Protein AF-A0A497BAX3-F1 (afdb_monomer_lite)

Radius of gyration: 29.52 Å; chains: 1; bounding box: 37×97×62 Å

pLDDT: mean 71.28, std 17.45, range [44.31, 94.38]

Secondary structure (DSSP, 8-state):
--SS-HHHHHHGGG-GGGGTEEEETTEEEE-SSPPSS-HHHHHHHHHHHHHHHHHHHHHSSS---SS-------PPPP-----PPPPPP--PPPPPPPPP------------

Sequence (112 aa):
MAMFSKNTVADMPQNRFYVGEVQYKGVWHEGVHEPIIPQDLFDRCQEIRRKRRRRTGMAARSAPPRCAATP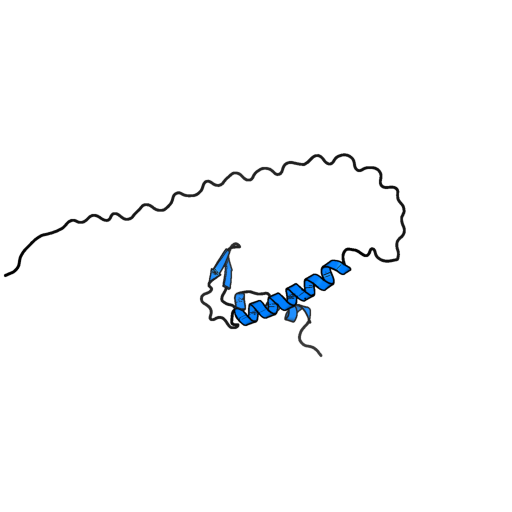TNPLPRPNRLPAGRPRRPAVSPLPPASPCPASLPAASSPPA

Foldseek 3Di:
DDPDDPVRVVCVLVDCVLDQWDDDPNDIDRHPDDRVDHPVVSVVVVVVVVVVCVVCVVVVPPDDPPDDDDPDPDDPDPDPPPPDDPDDPDPDDDDDDDDDDPDDDDDDDDDD

Structure (mmCIF, N/CA/C/O backbone):
data_AF-A0A497BAX3-F1
#
_entry.id   AF-A0A497BAX3-F1
#
loop_
_atom_site.group_PDB
_atom_site.id
_atom_site.type_symbol
_atom_site.label_atom_id
_atom_site.label_alt_id
_atom_site.label_comp_id
_atom_site.label_asym_id
_atom_site.label_entity_id
_atom_site.label_seq_id
_atom_site.pdbx_PDB_ins_code
_atom_site.Cartn_x
_atom_site.Cartn_y
_atom_site.Cartn_z
_atom_site.occupancy
_atom_site.B_iso_or_equiv
_atom_site.auth_seq_id
_atom_site.auth_comp_id
_atom_site.auth_asym_id
_atom_site.auth_atom_id
_atom_site.pdbx_PDB_model_num
ATOM 1 N N . MET A 1 1 ? 20.028 7.067 20.052 1.00 53.53 1 MET A N 1
ATOM 2 C CA . MET A 1 1 ? 20.056 7.236 18.582 1.00 53.53 1 MET A CA 1
ATOM 3 C C . MET A 1 1 ? 18.908 6.439 17.978 1.00 53.53 1 MET A C 1
ATOM 5 O O . MET A 1 1 ? 18.875 5.237 18.196 1.00 53.53 1 MET A O 1
ATOM 9 N N . ALA A 1 2 ? 17.973 7.063 17.258 1.00 71.94 2 ALA A N 1
ATOM 10 C CA . ALA A 1 2 ? 16.980 6.320 16.477 1.00 71.94 2 ALA A CA 1
ATOM 11 C C . ALA A 1 2 ? 17.418 6.317 15.007 1.00 71.94 2 ALA A C 1
ATOM 13 O O . ALA A 1 2 ? 17.510 7.373 14.391 1.00 71.94 2 ALA A O 1
ATOM 14 N N . MET A 1 3 ? 17.716 5.131 14.473 1.00 82.75 3 MET A N 1
ATOM 15 C CA . MET A 1 3 ? 18.220 4.928 13.106 1.00 82.75 3 MET A CA 1
ATOM 16 C C . MET A 1 3 ? 17.146 5.156 12.025 1.00 82.75 3 MET A C 1
ATOM 18 O O . MET A 1 3 ? 17.465 5.279 10.848 1.00 82.75 3 MET A O 1
ATOM 22 N N . PHE A 1 4 ? 15.874 5.268 12.422 1.00 85.50 4 PHE A N 1
ATOM 23 C CA . PHE A 1 4 ? 14.746 5.458 11.514 1.00 85.50 4 PHE A CA 1
ATOM 24 C C . PHE A 1 4 ? 13.906 6.674 11.896 1.00 85.50 4 PHE A C 1
ATOM 26 O O . PHE A 1 4 ? 13.596 6.898 13.068 1.00 85.50 4 PHE A O 1
ATOM 33 N N . SER A 1 5 ? 13.482 7.433 10.882 1.00 90.81 5 SER A N 1
ATOM 34 C CA . SER A 1 5 ? 12.521 8.519 11.060 1.00 90.81 5 SER A CA 1
ATOM 35 C C . SER A 1 5 ? 11.087 7.976 11.083 1.00 90.81 5 SER A C 1
ATOM 37 O O . SER A 1 5 ? 10.745 7.024 10.374 1.00 90.81 5 SER A O 1
ATOM 39 N N . LYS A 1 6 ? 10.208 8.615 11.864 1.00 86.69 6 LYS A N 1
ATOM 40 C CA . LYS A 1 6 ? 8.782 8.252 11.941 1.00 86.69 6 LYS A CA 1
ATOM 41 C C . LYS A 1 6 ? 8.097 8.281 10.572 1.00 86.69 6 LYS A C 1
ATOM 43 O O . LYS A 1 6 ? 7.233 7.449 10.312 1.00 86.69 6 LYS A O 1
ATOM 48 N N . ASN A 1 7 ? 8.474 9.230 9.718 1.00 87.94 7 ASN A N 1
ATOM 49 C CA . ASN A 1 7 ? 7.876 9.397 8.395 1.00 87.94 7 ASN A CA 1
ATOM 50 C C . ASN A 1 7 ? 8.282 8.248 7.469 1.00 87.94 7 ASN A C 1
ATOM 52 O O . ASN A 1 7 ? 7.414 7.640 6.856 1.00 87.94 7 ASN A O 1
ATOM 56 N N . THR A 1 8 ? 9.562 7.858 7.490 1.00 89.44 8 THR A N 1
ATOM 57 C CA . THR A 1 8 ? 10.064 6.701 6.731 1.00 89.44 8 THR A CA 1
ATOM 58 C C . THR A 1 8 ? 9.267 5.439 7.062 1.00 89.44 8 THR A C 1
ATOM 60 O O . THR A 1 8 ? 8.776 4.757 6.167 1.00 89.44 8 THR A O 1
ATOM 63 N N . VAL A 1 9 ? 9.056 5.161 8.352 1.00 89.38 9 VAL A N 1
ATOM 64 C CA . VAL A 1 9 ? 8.282 3.986 8.785 1.00 89.38 9 VAL A CA 1
ATOM 65 C C . VAL A 1 9 ? 6.797 4.119 8.461 1.00 89.38 9 VAL A C 1
ATOM 67 O O . VAL A 1 9 ? 6.134 3.136 8.137 1.00 89.38 9 VAL A O 1
ATOM 70 N N . ALA A 1 10 ? 6.258 5.336 8.510 1.00 87.94 10 ALA A N 1
ATOM 71 C CA . ALA A 1 10 ? 4.869 5.583 8.168 1.00 87.94 10 ALA A CA 1
ATOM 72 C C . ALA A 1 10 ? 4.575 5.388 6.673 1.00 87.94 10 ALA A C 1
ATOM 74 O O . ALA A 1 10 ? 3.416 5.131 6.338 1.00 87.94 10 ALA A O 1
ATOM 75 N N . ASP A 1 11 ? 5.561 5.504 5.790 1.00 88.62 11 ASP A N 1
ATOM 76 C CA . ASP A 1 11 ? 5.355 5.388 4.345 1.00 88.62 11 ASP A CA 1
ATOM 77 C C . ASP A 1 11 ? 5.477 3.956 3.825 1.00 88.62 11 ASP A C 1
ATOM 79 O O . ASP A 1 11 ? 4.742 3.595 2.908 1.00 88.62 11 ASP A O 1
ATOM 83 N N . MET A 1 12 ? 6.268 3.105 4.484 1.00 89.81 12 MET A N 1
ATOM 84 C CA . MET A 1 12 ? 6.408 1.686 4.128 1.00 89.81 12 MET A CA 1
ATOM 85 C C . MET A 1 12 ? 5.059 0.958 3.929 1.00 89.81 12 MET A C 1
ATOM 87 O O . MET A 1 12 ? 4.795 0.504 2.818 1.00 89.81 12 MET A O 1
ATOM 91 N N . PRO A 1 13 ? 4.121 0.907 4.898 1.00 88.69 13 PRO A N 1
ATOM 92 C CA . PRO A 1 13 ? 2.890 0.121 4.748 1.00 88.69 13 PRO A CA 1
ATOM 93 C C . PRO A 1 13 ? 1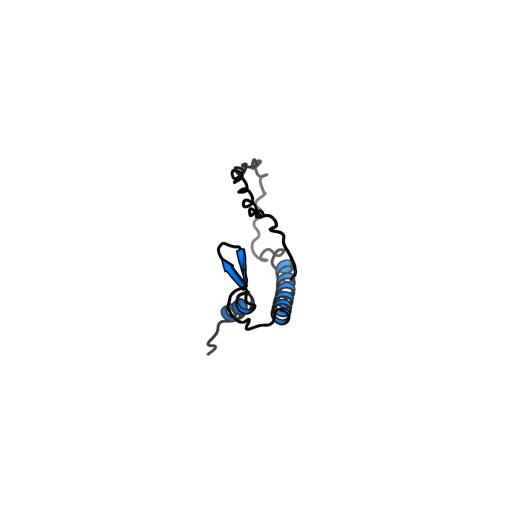.877 0.701 3.744 1.00 88.69 13 PRO A C 1
ATOM 95 O O . PRO A 1 13 ? 0.789 0.157 3.601 1.00 88.69 13 PRO A O 1
ATOM 98 N N . GLN A 1 14 ? 2.167 1.826 3.083 1.00 88.88 14 GLN A N 1
ATOM 99 C CA . GLN A 1 14 ? 1.281 2.385 2.056 1.00 88.88 14 GLN A CA 1
ATOM 100 C C . GLN A 1 14 ? 1.532 1.782 0.674 1.00 88.88 14 GLN A C 1
ATOM 102 O O . GLN A 1 14 ? 0.665 1.877 -0.196 1.00 88.88 14 GLN A O 1
ATOM 107 N N . ASN A 1 15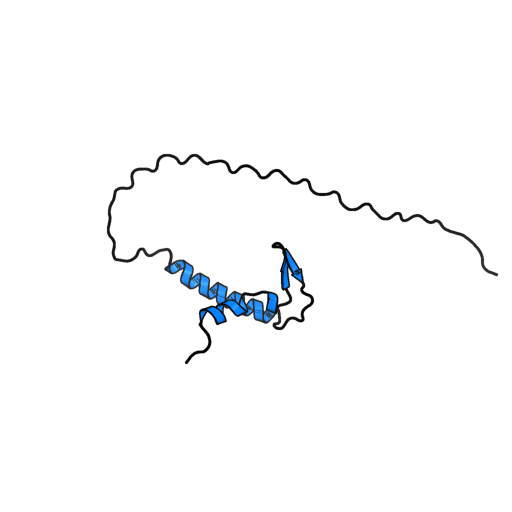 ? 2.709 1.195 0.466 1.00 90.69 15 ASN A N 1
ATOM 108 C CA . ASN A 1 15 ? 3.082 0.645 -0.820 1.00 90.69 15 ASN A CA 1
ATOM 109 C C . ASN A 1 15 ? 2.381 -0.702 -1.052 1.00 90.69 15 ASN A C 1
ATOM 111 O O . ASN A 1 15 ? 2.487 -1.613 -0.234 1.00 90.69 15 ASN A O 1
ATOM 115 N N . ARG A 1 16 ? 1.691 -0.841 -2.186 1.00 88.88 16 ARG A N 1
ATOM 116 C CA . ARG A 1 16 ? 1.027 -2.094 -2.580 1.00 88.88 16 ARG A CA 1
ATOM 117 C C . ARG A 1 16 ? 1.995 -3.166 -3.068 1.00 88.88 16 ARG A C 1
ATOM 119 O O . ARG A 1 16 ? 1.618 -4.326 -3.178 1.00 88.88 16 ARG A O 1
ATOM 126 N N . PHE A 1 17 ? 3.258 -2.792 -3.260 1.00 90.38 17 PHE A N 1
ATOM 127 C CA . PHE A 1 17 ? 4.329 -3.727 -3.561 1.00 90.38 17 PHE A CA 1
ATOM 128 C C . PHE A 1 17 ? 4.395 -4.877 -2.550 1.00 90.38 17 PHE A C 1
ATOM 130 O O . PHE A 1 17 ? 4.614 -6.012 -2.933 1.00 90.38 17 PHE A O 1
ATOM 137 N N . TYR A 1 18 ? 4.106 -4.650 -1.268 1.00 92.00 18 TYR A N 1
ATOM 138 C CA . TYR A 1 18 ? 4.135 -5.735 -0.277 1.00 92.00 18 TYR A CA 1
ATOM 139 C C . TYR A 1 18 ? 3.033 -6.794 -0.454 1.00 92.00 18 TYR A C 1
ATOM 141 O O . TYR A 1 18 ? 3.147 -7.877 0.114 1.00 92.00 18 TYR A O 1
ATOM 149 N N . VAL A 1 19 ? 1.997 -6.485 -1.239 1.00 91.50 19 VAL A N 1
ATOM 150 C CA . VAL A 1 19 ? 0.836 -7.344 -1.524 1.00 91.50 19 VAL A CA 1
ATOM 151 C C . VAL A 1 19 ? 1.003 -8.119 -2.836 1.00 91.50 19 VAL A C 1
ATOM 153 O O . VAL A 1 19 ? 0.184 -8.974 -3.149 1.00 91.50 19 VAL A O 1
ATOM 156 N N . GLY A 1 20 ? 2.057 -7.844 -3.608 1.00 90.56 20 GLY A N 1
ATOM 157 C CA . GLY A 1 20 ? 2.220 -8.437 -4.938 1.00 90.56 20 GLY A CA 1
ATOM 158 C C . GLY A 1 20 ? 1.931 -7.469 -6.081 1.00 90.56 20 GLY A C 1
ATOM 159 O O . GLY A 1 20 ? 2.222 -7.794 -7.216 1.00 90.56 20 GLY A O 1
ATOM 160 N N . GLU A 1 21 ? 1.394 -6.269 -5.841 1.00 90.31 21 GLU A N 1
ATOM 161 C CA . GLU A 1 21 ? 0.984 -5.368 -6.932 1.00 90.31 21 GLU A CA 1
ATOM 162 C C . GLU A 1 21 ? 2.101 -4.399 -7.351 1.00 90.31 21 GLU A C 1
ATOM 164 O O . GLU A 1 21 ? 2.791 -3.809 -6.515 1.00 90.31 21 GLU A O 1
ATOM 169 N N . VAL A 1 22 ? 2.230 -4.152 -8.656 1.00 89.44 22 VAL A N 1
ATOM 170 C CA . VAL A 1 22 ? 3.160 -3.175 -9.238 1.00 89.44 22 VAL A CA 1
ATOM 171 C C . VAL A 1 22 ? 2.393 -2.157 -10.076 1.00 89.44 22 VAL A C 1
ATOM 173 O O . VAL A 1 22 ? 1.499 -2.502 -10.845 1.00 89.44 22 VAL A O 1
ATOM 176 N N . GLN A 1 23 ? 2.750 -0.878 -9.951 1.00 89.00 23 GLN A N 1
ATOM 177 C CA . GLN A 1 23 ? 2.190 0.171 -10.797 1.00 89.00 23 GLN A CA 1
ATOM 178 C C . GLN A 1 23 ? 3.062 0.381 -12.038 1.00 89.00 23 GLN A C 1
ATOM 180 O O . GLN A 1 23 ? 4.227 0.757 -11.922 1.00 89.00 23 GLN A O 1
ATOM 185 N N . TYR A 1 24 ? 2.477 0.231 -13.225 1.00 87.69 24 TYR A N 1
ATOM 186 C CA . TYR A 1 24 ? 3.111 0.584 -14.492 1.00 87.69 24 TYR A CA 1
ATOM 187 C C . TYR A 1 24 ? 2.196 1.500 -15.304 1.00 87.69 24 TYR A C 1
ATOM 189 O O . TYR A 1 24 ? 1.030 1.198 -15.533 1.00 87.69 24 TYR A O 1
ATOM 197 N N . LYS A 1 25 ? 2.705 2.669 -15.719 1.00 89.31 25 LYS A N 1
ATOM 198 C CA . LYS A 1 25 ? 1.945 3.684 -16.485 1.00 89.31 25 LYS A CA 1
ATOM 199 C C . LYS A 1 25 ? 0.580 4.056 -15.867 1.00 89.31 25 LYS A C 1
ATOM 201 O O . LYS A 1 25 ? -0.362 4.391 -16.579 1.00 89.31 25 LYS A O 1
ATOM 206 N N . GLY A 1 26 ? 0.481 4.022 -14.535 1.00 87.75 26 GLY A N 1
ATOM 207 C CA . GLY A 1 26 ? -0.752 4.325 -13.797 1.00 87.75 26 GLY A CA 1
ATOM 208 C C . GLY A 1 26 ? -1.772 3.181 -13.746 1.00 87.75 26 GLY A C 1
ATOM 209 O O . GLY A 1 26 ? -2.830 3.354 -13.145 1.00 87.75 26 GLY A O 1
ATOM 210 N N . VAL A 1 27 ? -1.450 2.024 -14.325 1.00 88.75 27 VAL A N 1
ATOM 211 C CA . VAL A 1 27 ? -2.225 0.786 -14.221 1.00 88.75 27 VAL A CA 1
ATOM 212 C C . VAL A 1 27 ? -1.578 -0.110 -13.166 1.00 88.75 27 VAL A C 1
ATOM 214 O O . VAL A 1 27 ? -0.353 -0.160 -13.045 1.00 88.75 27 VAL A O 1
ATOM 217 N N . TRP A 1 28 ? -2.406 -0.770 -12.361 1.00 89.00 28 TRP A N 1
ATOM 218 C CA . TRP A 1 28 ? -1.957 -1.756 -11.382 1.00 89.00 28 TRP A CA 1
ATOM 219 C C . TRP A 1 28 ? -1.916 -3.125 -12.046 1.00 89.00 28 TRP A C 1
ATOM 221 O O . TRP A 1 28 ? -2.892 -3.541 -12.667 1.00 89.00 28 TRP A O 1
ATOM 231 N N . HIS A 1 29 ? -0.779 -3.793 -11.925 1.00 87.56 29 HIS A N 1
ATOM 232 C CA . HIS A 1 29 ? -0.542 -5.130 -12.440 1.00 87.56 29 HIS A CA 1
ATOM 233 C C . HIS A 1 29 ? -0.164 -6.048 -11.285 1.00 87.56 29 HIS A C 1
ATOM 235 O O . HIS A 1 29 ? 0.488 -5.615 -10.332 1.00 87.56 29 HIS A O 1
ATOM 241 N N . GLU A 1 30 ? -0.541 -7.316 -11.390 1.00 87.56 30 GLU A N 1
ATOM 242 C CA . GLU A 1 30 ? 0.001 -8.356 -10.525 1.00 87.56 30 GLU A CA 1
ATOM 243 C C . GLU A 1 30 ? 1.486 -8.528 -10.861 1.00 87.56 30 GLU A C 1
ATOM 245 O O . GLU A 1 30 ? 1.878 -8.732 -12.012 1.00 87.56 30 GLU A O 1
ATOM 250 N N . GLY A 1 31 ? 2.325 -8.319 -9.856 1.00 85.94 31 GLY A N 1
ATOM 251 C CA . GLY A 1 31 ? 3.755 -8.535 -9.921 1.00 85.94 31 GLY A CA 1
ATOM 252 C C . GLY A 1 31 ? 4.078 -10.022 -9.868 1.00 85.94 31 GLY A C 1
ATOM 253 O O . GLY A 1 31 ? 3.314 -10.837 -9.365 1.00 85.94 31 GLY A O 1
ATOM 254 N N . VAL A 1 32 ? 5.253 -10.366 -10.386 1.00 86.38 32 VAL A N 1
ATOM 255 C CA . VAL A 1 32 ? 5.779 -11.741 -10.376 1.00 86.38 32 VAL A CA 1
ATOM 256 C C . VAL A 1 32 ? 6.333 -12.118 -8.991 1.00 86.38 32 VAL A C 1
ATOM 258 O O . VAL A 1 32 ? 6.682 -13.269 -8.746 1.00 86.38 32 VAL A O 1
ATOM 261 N N . HIS A 1 33 ? 6.458 -11.152 -8.079 1.00 86.44 33 HIS A N 1
ATOM 262 C CA . HIS A 1 33 ? 7.052 -11.369 -6.767 1.00 86.44 33 HIS A CA 1
ATOM 263 C C . HIS A 1 33 ? 6.058 -11.965 -5.774 1.00 86.44 33 HIS A C 1
ATOM 265 O O . HIS A 1 33 ? 4.871 -11.642 -5.768 1.00 86.44 33 HIS A O 1
ATOM 271 N N . GLU A 1 34 ? 6.583 -12.800 -4.884 1.00 88.00 34 GLU A N 1
ATOM 272 C CA . GLU A 1 34 ? 5.800 -13.366 -3.796 1.00 88.00 34 GLU A CA 1
ATOM 273 C C . GLU A 1 34 ? 5.364 -12.258 -2.816 1.00 88.00 34 GLU A C 1
ATOM 275 O O . GLU A 1 34 ? 6.186 -11.420 -2.413 1.00 88.00 34 GLU A O 1
ATOM 280 N N . PRO A 1 35 ? 4.078 -12.214 -2.427 1.00 91.75 35 PRO A N 1
ATOM 281 C CA . PRO A 1 35 ? 3.589 -11.238 -1.469 1.00 91.75 35 PRO A CA 1
ATOM 282 C C . PRO A 1 35 ? 4.195 -11.483 -0.084 1.00 91.75 35 PRO A C 1
ATOM 284 O O . PRO A 1 35 ? 4.000 -12.527 0.530 1.00 91.75 35 PRO A O 1
ATOM 287 N N . ILE A 1 36 ? 4.883 -10.472 0.445 1.00 91.31 36 ILE A N 1
ATOM 288 C CA . ILE A 1 36 ? 5.461 -10.506 1.799 1.00 91.31 36 ILE A CA 1
ATOM 289 C C . ILE A 1 36 ? 4.353 -10.389 2.857 1.00 91.31 36 ILE A C 1
ATOM 291 O O . ILE A 1 36 ? 4.480 -10.894 3.971 1.00 91.31 36 ILE A O 1
ATOM 295 N N . ILE A 1 37 ? 3.271 -9.675 2.526 1.00 90.44 37 ILE A N 1
ATOM 296 C CA . ILE A 1 37 ? 2.168 -9.365 3.434 1.00 90.44 37 ILE A CA 1
ATOM 297 C C . ILE A 1 37 ? 0.851 -9.880 2.837 1.00 90.44 37 ILE A C 1
ATOM 299 O O . ILE A 1 37 ? 0.536 -9.539 1.695 1.00 90.44 37 ILE A O 1
ATOM 303 N N . PRO A 1 38 ? 0.028 -10.620 3.606 1.00 91.94 38 PRO A N 1
ATOM 304 C CA . PRO A 1 38 ? -1.304 -11.010 3.157 1.00 91.94 38 PRO A CA 1
ATOM 305 C C . PRO A 1 38 ? -2.230 -9.792 3.028 1.00 91.94 38 PRO A C 1
ATOM 307 O O . PRO A 1 38 ? -2.156 -8.848 3.823 1.00 91.94 38 PRO A O 1
ATOM 310 N N . GLN A 1 39 ? -3.154 -9.845 2.065 1.00 90.06 39 GLN A N 1
ATOM 311 C CA . GLN A 1 39 ? -4.099 -8.758 1.764 1.00 90.06 39 GLN A CA 1
ATOM 312 C C . GLN A 1 39 ? -4.882 -8.297 3.005 1.00 90.06 39 GLN A C 1
ATOM 314 O O . GLN A 1 39 ? -4.941 -7.101 3.289 1.00 90.06 39 GLN A O 1
ATOM 319 N N . ASP A 1 40 ? -5.347 -9.235 3.835 1.00 93.69 40 ASP A N 1
ATOM 320 C CA . ASP A 1 40 ? -6.096 -8.930 5.061 1.00 93.69 40 ASP A CA 1
ATOM 321 C C . ASP A 1 40 ? -5.333 -8.016 6.033 1.00 93.69 40 ASP A C 1
ATOM 323 O O . ASP A 1 40 ? -5.910 -7.133 6.677 1.00 93.69 40 ASP A O 1
ATOM 327 N N . LEU A 1 41 ? -4.019 -8.220 6.174 1.00 92.50 41 LEU A N 1
ATOM 328 C CA . LEU A 1 41 ? -3.192 -7.419 7.076 1.00 92.50 41 LEU A CA 1
ATOM 329 C C . LEU A 1 41 ? -2.973 -6.013 6.511 1.00 92.50 41 LEU A C 1
ATOM 331 O O . LEU A 1 41 ? -2.995 -5.028 7.261 1.00 92.50 41 LEU A O 1
ATOM 335 N N . PHE A 1 42 ? -2.795 -5.920 5.193 1.00 93.62 42 PHE A N 1
ATOM 336 C CA . PHE A 1 42 ? -2.677 -4.649 4.495 1.00 93.62 42 PHE A CA 1
ATOM 337 C C . PHE A 1 42 ? -3.954 -3.815 4.663 1.00 93.62 42 PHE A C 1
ATOM 339 O O . PHE A 1 42 ? -3.888 -2.657 5.088 1.00 93.62 42 PHE A O 1
ATOM 346 N N . ASP A 1 43 ? -5.123 -4.415 4.460 1.00 93.31 43 ASP A N 1
ATOM 347 C CA . ASP A 1 43 ? -6.407 -3.723 4.566 1.00 93.31 43 ASP A CA 1
ATOM 348 C C . ASP A 1 43 ? -6.690 -3.211 5.978 1.00 93.31 43 ASP A C 1
ATOM 350 O O . ASP A 1 43 ? -7.090 -2.051 6.159 1.00 93.31 43 ASP A O 1
ATOM 354 N N . ARG A 1 44 ? -6.385 -4.017 7.003 1.00 94.38 44 ARG A N 1
ATOM 355 C CA . ARG A 1 44 ? -6.477 -3.595 8.411 1.00 94.38 44 ARG A CA 1
ATOM 356 C C . ARG A 1 44 ? -5.586 -2.385 8.695 1.00 94.38 44 ARG A C 1
ATOM 358 O O . ARG A 1 44 ? -6.027 -1.417 9.325 1.00 94.38 44 ARG A O 1
ATOM 365 N N . CYS A 1 45 ? -4.346 -2.391 8.203 1.00 92.88 45 CYS A N 1
ATOM 366 C CA . CYS A 1 45 ? -3.431 -1.256 8.346 1.00 92.88 45 CYS A CA 1
ATOM 367 C C . CYS A 1 45 ? -4.006 0.014 7.700 1.00 92.88 45 CYS A C 1
ATOM 369 O O . CYS A 1 45 ? -4.029 1.088 8.320 1.00 92.88 45 CYS A O 1
ATOM 371 N N . GLN A 1 46 ? -4.520 -0.103 6.476 1.00 92.62 46 GLN A N 1
ATOM 372 C CA . GLN A 1 46 ? -5.077 1.024 5.732 1.00 92.62 46 GLN A CA 1
ATOM 373 C C . GLN A 1 46 ? -6.368 1.555 6.362 1.00 92.62 46 GLN A C 1
ATOM 375 O O . GLN A 1 46 ? -6.585 2.772 6.405 1.00 92.62 46 GLN A O 1
ATOM 380 N N . GLU A 1 47 ? -7.197 0.687 6.940 1.00 93.94 47 GLU A N 1
ATOM 381 C CA . GLU A 1 47 ? -8.363 1.090 7.720 1.00 93.94 47 GLU A CA 1
ATOM 382 C C . GLU A 1 47 ? -7.976 1.932 8.941 1.00 93.94 47 GLU A C 1
ATOM 384 O O . GLU A 1 47 ? -8.535 3.016 9.148 1.00 93.94 47 GLU A O 1
ATOM 389 N N . ILE A 1 48 ? -6.997 1.486 9.730 1.00 92.00 48 ILE A N 1
ATOM 390 C CA . ILE A 1 48 ? -6.527 2.226 10.909 1.00 92.00 48 ILE A CA 1
ATOM 391 C C . ILE A 1 48 ? -6.014 3.612 10.497 1.00 92.00 48 ILE A C 1
ATOM 393 O O . ILE A 1 48 ? -6.335 4.622 11.137 1.00 92.00 48 ILE A O 1
ATOM 397 N N . ARG A 1 49 ? -5.263 3.704 9.393 1.00 88.38 49 ARG A N 1
ATOM 398 C CA . ARG A 1 49 ? -4.779 4.988 8.859 1.00 88.38 49 ARG A CA 1
ATOM 399 C C . ARG A 1 49 ? -5.917 5.880 8.377 1.00 88.38 49 ARG A C 1
ATOM 401 O O . ARG A 1 49 ? -5.915 7.078 8.671 1.00 88.38 49 ARG A O 1
ATOM 408 N N . ARG A 1 50 ? -6.915 5.318 7.693 1.00 89.25 50 ARG A N 1
ATOM 409 C CA . ARG A 1 50 ? -8.114 6.043 7.252 1.00 89.25 50 ARG A CA 1
ATOM 410 C C . ARG A 1 50 ? -8.883 6.613 8.446 1.00 89.25 50 ARG A C 1
ATOM 412 O O . ARG A 1 50 ? -9.234 7.793 8.424 1.00 89.25 50 ARG A O 1
ATOM 419 N N . LYS A 1 51 ? -9.070 5.827 9.514 1.00 90.38 51 LYS A N 1
ATOM 420 C CA . LYS A 1 51 ? -9.681 6.278 10.780 1.00 90.38 51 LYS A CA 1
ATOM 421 C C . LYS A 1 51 ? -8.886 7.429 11.410 1.00 90.38 51 LYS A C 1
ATOM 423 O O . LYS A 1 51 ? -9.470 8.436 11.807 1.00 90.38 51 LYS A O 1
ATOM 428 N N . ARG A 1 52 ? -7.550 7.339 11.447 1.00 85.75 52 ARG A N 1
ATOM 429 C CA . ARG A 1 52 ? -6.675 8.414 11.960 1.00 85.75 52 ARG A CA 1
ATOM 430 C C . ARG A 1 52 ? -6.779 9.698 11.132 1.00 85.75 52 ARG A C 1
ATOM 432 O O . ARG A 1 52 ? -6.981 10.760 11.713 1.00 85.75 52 ARG A O 1
ATOM 439 N N . ARG A 1 53 ? -6.724 9.605 9.798 1.00 82.06 53 ARG A N 1
ATOM 440 C CA . ARG A 1 53 ? -6.826 10.766 8.894 1.00 82.06 53 ARG A CA 1
ATOM 441 C C . ARG A 1 53 ? -8.154 11.510 9.062 1.00 82.06 53 ARG A C 1
ATOM 443 O O . ARG A 1 53 ? -8.166 12.738 9.052 1.00 82.06 53 ARG A O 1
ATOM 450 N N . ARG A 1 54 ? -9.260 10.780 9.256 1.00 76.12 54 ARG A N 1
ATOM 451 C CA . ARG A 1 54 ? -10.594 11.366 9.479 1.00 76.12 54 ARG A CA 1
ATOM 452 C C . ARG A 1 54 ? -10.664 12.211 10.755 1.00 76.12 54 ARG A C 1
ATOM 454 O O . ARG A 1 54 ? -11.282 13.268 10.726 1.00 76.12 54 ARG A O 1
ATOM 461 N N . ARG A 1 55 ? -9.985 11.801 11.835 1.00 69.56 55 ARG A N 1
ATOM 462 C CA . ARG A 1 55 ? -9.941 12.574 13.092 1.00 69.56 55 ARG A CA 1
ATOM 463 C C . ARG A 1 55 ? -9.182 13.896 12.945 1.00 69.56 55 ARG A C 1
ATOM 465 O O . ARG A 1 55 ? -9.639 14.918 13.436 1.00 69.56 55 ARG A O 1
ATOM 472 N N . THR A 1 56 ? -8.059 13.900 12.229 1.00 62.66 56 THR A N 1
ATOM 473 C CA . THR A 1 56 ? -7.235 15.112 12.057 1.00 62.66 56 THR A CA 1
ATOM 474 C C . THR A 1 56 ? -7.807 16.072 11.005 1.00 62.66 56 THR A C 1
ATOM 476 O O . THR A 1 56 ? -7.744 17.286 11.172 1.00 62.66 56 THR A O 1
ATOM 479 N N . GLY A 1 57 ? -8.410 15.551 9.931 1.00 59.25 57 GLY A N 1
ATOM 480 C CA . GLY A 1 57 ? -8.898 16.357 8.806 1.00 59.25 57 GLY A CA 1
ATOM 481 C C . GLY A 1 57 ? -10.152 17.195 9.081 1.00 59.25 57 GLY A C 1
ATOM 482 O O . GLY A 1 57 ? -10.440 18.094 8.293 1.00 59.25 57 GLY A O 1
ATOM 483 N N . MET A 1 58 ? -10.902 16.926 10.154 1.00 53.28 58 MET A N 1
ATOM 484 C CA . MET A 1 58 ? -12.049 17.761 10.545 1.00 53.28 58 MET A CA 1
ATOM 485 C C . MET A 1 58 ? -11.627 18.920 11.461 1.00 53.28 58 MET A C 1
ATOM 487 O O . MET A 1 58 ? -12.137 20.020 11.312 1.00 53.28 58 MET A O 1
ATOM 491 N N . ALA A 1 59 ? -10.641 18.707 12.342 1.00 51.59 59 ALA A N 1
ATOM 492 C CA . ALA A 1 59 ? -10.162 19.723 13.284 1.00 51.59 59 ALA A CA 1
ATOM 493 C C . ALA A 1 59 ? -9.127 20.697 12.682 1.00 51.59 59 ALA A C 1
ATOM 495 O O . ALA A 1 59 ? -9.011 21.829 13.135 1.00 51.59 59 ALA A O 1
ATOM 496 N N . ALA A 1 60 ? -8.382 20.284 11.650 1.00 53.59 60 ALA A N 1
ATOM 497 C CA . ALA A 1 60 ? -7.322 21.107 11.056 1.00 53.59 60 ALA A CA 1
ATOM 498 C C . ALA A 1 60 ? -7.812 22.131 10.012 1.00 53.59 60 ALA A C 1
ATOM 500 O O . ALA A 1 60 ? -7.043 22.991 9.599 1.00 53.59 60 ALA A O 1
ATOM 501 N N . ARG A 1 61 ? -9.067 22.031 9.546 1.00 52.22 61 ARG A N 1
ATOM 502 C CA . ARG A 1 61 ? -9.605 22.882 8.463 1.00 52.22 61 ARG A CA 1
ATOM 503 C C . ARG A 1 61 ? -10.588 23.959 8.931 1.00 52.22 61 ARG A C 1
ATOM 505 O O . ARG A 1 61 ? -10.968 24.793 8.120 1.00 52.22 61 ARG A O 1
ATOM 512 N N . SER A 1 62 ? -10.980 23.962 10.205 1.00 50.66 62 SER A N 1
ATOM 513 C CA . SER A 1 62 ? -11.977 24.895 10.752 1.00 50.66 62 SER A CA 1
ATOM 514 C C . SER A 1 62 ? -11.424 25.901 11.767 1.00 50.66 62 SER A C 1
ATOM 516 O O . SER A 1 62 ? -12.207 26.627 12.370 1.00 50.66 62 SER A O 1
ATOM 518 N N . ALA A 1 63 ? -10.108 25.974 11.973 1.00 50.62 63 ALA A N 1
ATOM 519 C CA . ALA A 1 63 ? -9.512 26.940 12.891 1.00 50.62 63 ALA A CA 1
ATOM 520 C C . ALA A 1 63 ? -8.516 27.840 12.143 1.00 50.62 63 ALA A C 1
ATOM 522 O O . ALA A 1 63 ? -7.446 27.357 11.765 1.00 50.62 63 ALA A O 1
ATOM 523 N N . PRO A 1 64 ? -8.813 29.136 11.925 1.00 52.62 64 PRO A N 1
ATOM 524 C CA . PRO A 1 64 ? -7.740 30.090 11.681 1.00 52.62 64 PRO A CA 1
ATOM 525 C C . PRO A 1 64 ? -6.824 30.145 12.922 1.00 52.62 64 PRO A C 1
ATOM 527 O O . PRO A 1 64 ? -7.302 29.925 14.043 1.00 52.62 64 PRO A O 1
ATOM 530 N N . PRO A 1 65 ? -5.514 30.422 12.767 1.00 56.06 65 PRO A N 1
ATOM 531 C CA . PRO A 1 65 ? -4.645 30.672 13.912 1.00 56.06 65 PRO A CA 1
ATOM 532 C C . PRO A 1 65 ? -5.239 31.819 14.736 1.00 56.06 65 PRO A C 1
ATOM 534 O O . PRO A 1 65 ? -5.665 32.833 14.187 1.00 56.06 65 PRO A O 1
ATOM 537 N N . ARG A 1 66 ? -5.276 31.669 16.063 1.00 50.09 66 ARG A N 1
ATOM 538 C CA . ARG A 1 66 ? -5.936 32.602 16.997 1.00 50.09 66 ARG A CA 1
ATOM 539 C C . ARG A 1 66 ? -5.268 33.996 17.076 1.00 50.09 66 ARG A C 1
ATOM 541 O O . ARG A 1 66 ? -5.631 34.799 17.924 1.00 50.09 66 ARG A O 1
ATOM 548 N N . CYS A 1 67 ? -4.332 34.315 16.182 1.00 44.31 67 CYS A N 1
ATOM 549 C CA . CYS A 1 67 ? -3.579 35.565 16.160 1.00 44.31 67 CYS A CA 1
ATOM 550 C C . CYS A 1 67 ? -3.353 36.036 14.709 1.00 44.31 67 CYS A C 1
ATOM 552 O O . CYS A 1 67 ? -2.285 35.801 14.160 1.00 44.31 67 CYS A O 1
ATOM 554 N N . ALA A 1 68 ? -4.353 36.656 14.076 1.00 46.62 68 ALA A N 1
ATOM 555 C CA . ALA A 1 68 ? -4.180 37.676 13.029 1.00 46.62 68 ALA A CA 1
ATOM 556 C C . ALA A 1 68 ? -5.561 38.220 12.638 1.00 46.62 68 ALA A C 1
ATOM 558 O O . ALA A 1 68 ? -6.231 37.713 11.739 1.00 46.62 68 ALA A O 1
ATOM 559 N N . ALA A 1 69 ? -6.005 39.250 13.352 1.00 49.50 69 ALA A N 1
ATOM 560 C CA . ALA A 1 69 ? -7.080 40.100 12.882 1.00 49.50 69 ALA A CA 1
ATOM 561 C C . ALA A 1 69 ? -6.559 40.940 11.706 1.00 49.50 69 ALA A C 1
ATOM 563 O O . ALA A 1 69 ? -5.591 41.685 11.843 1.00 49.50 69 ALA A O 1
ATOM 564 N N . THR A 1 70 ? -7.211 40.851 10.553 1.00 52.34 70 THR A N 1
ATOM 565 C CA . THR A 1 70 ? -7.207 41.938 9.568 1.00 52.34 70 THR A CA 1
ATOM 566 C C . THR A 1 70 ? -8.610 42.006 8.975 1.00 52.34 70 THR A C 1
ATOM 568 O O . THR A 1 70 ? -8.967 41.151 8.164 1.00 52.34 70 THR A O 1
ATOM 571 N N . PRO A 1 71 ? -9.455 42.964 9.389 1.00 53.72 71 PRO A N 1
ATOM 572 C CA . PRO A 1 71 ? -10.738 43.178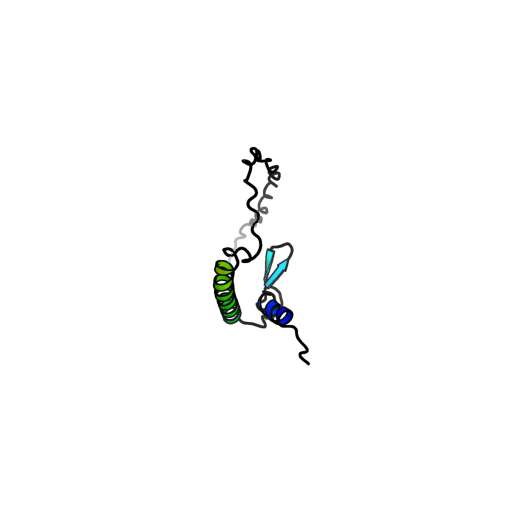 8.752 1.00 53.72 71 PRO A CA 1
ATOM 573 C C . PRO A 1 71 ? -10.493 44.058 7.526 1.00 53.72 71 PRO A C 1
ATOM 575 O O . PRO A 1 71 ? -10.694 45.266 7.579 1.00 53.72 71 PRO A O 1
ATOM 578 N N . THR A 1 72 ? -10.012 43.481 6.423 1.00 56.22 72 THR A N 1
ATOM 579 C CA . THR A 1 72 ? -10.176 44.160 5.135 1.00 56.22 72 THR A CA 1
ATOM 580 C C . THR A 1 72 ? -11.443 43.637 4.484 1.00 56.22 72 THR A C 1
ATOM 582 O O 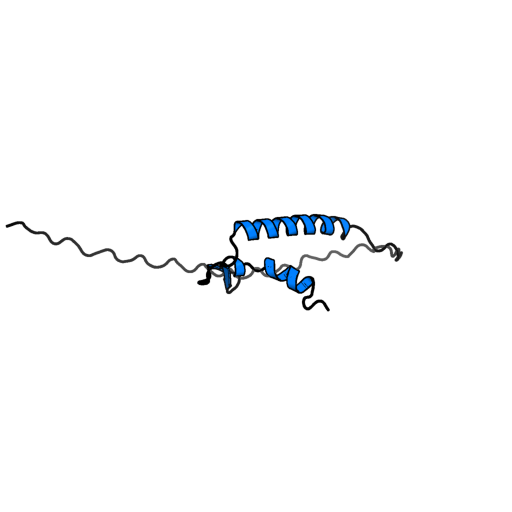. THR A 1 72 ? -11.593 42.449 4.194 1.00 56.22 72 THR A O 1
ATOM 585 N N . ASN A 1 73 ? -12.395 44.555 4.384 1.00 60.72 73 ASN A N 1
ATOM 586 C CA . ASN A 1 73 ? -13.666 44.429 3.702 1.00 60.72 73 ASN A CA 1
ATOM 587 C C . ASN A 1 73 ? -13.478 43.691 2.359 1.00 60.72 73 ASN A C 1
ATOM 589 O O . ASN A 1 73 ? -12.734 44.185 1.505 1.00 60.72 73 ASN A O 1
ATOM 593 N N . PRO A 1 74 ? -14.085 42.511 2.142 1.00 53.31 74 PRO A N 1
ATOM 594 C CA . PRO A 1 74 ? -13.937 41.825 0.875 1.00 53.31 74 PRO A CA 1
ATOM 595 C C . PRO A 1 74 ? -14.777 42.567 -0.164 1.00 53.31 74 PRO A C 1
ATOM 597 O O . PRO A 1 74 ? -15.994 42.404 -0.231 1.00 53.31 74 PRO A O 1
ATOM 600 N N . LEU A 1 75 ? -14.118 43.369 -1.003 1.00 60.44 75 LEU A N 1
ATOM 601 C CA . LEU A 1 75 ? -14.706 43.797 -2.269 1.00 60.44 75 LEU A CA 1
ATOM 602 C C . LEU A 1 75 ? -15.279 42.558 -2.986 1.00 60.44 75 LEU A C 1
ATOM 604 O O . LEU A 1 75 ? -14.622 41.506 -3.007 1.00 60.44 75 LEU A O 1
ATOM 608 N N . PRO A 1 76 ? -16.486 42.645 -3.569 1.00 53.53 76 PRO A N 1
ATOM 609 C CA . PRO A 1 76 ? -17.056 41.531 -4.304 1.00 53.53 76 PRO A CA 1
ATOM 610 C C . PRO A 1 76 ? -16.124 41.187 -5.467 1.00 53.53 76 PRO A C 1
ATOM 612 O O . PRO A 1 76 ? -15.755 42.040 -6.275 1.00 53.53 76 PRO A O 1
ATOM 615 N N . ARG A 1 77 ? -15.695 39.923 -5.522 1.00 53.03 77 ARG A N 1
ATOM 616 C CA . ARG A 1 77 ? -14.816 39.423 -6.583 1.00 53.03 77 ARG A CA 1
ATOM 617 C C . ARG A 1 77 ? -15.506 39.635 -7.937 1.00 53.03 77 ARG A C 1
ATOM 619 O O . ARG A 1 77 ? -16.627 39.149 -8.090 1.00 53.03 77 ARG A O 1
ATOM 626 N N . PRO A 1 78 ? -14.872 40.287 -8.928 1.00 49.03 78 PRO A N 1
ATOM 627 C CA . PRO A 1 78 ? -15.458 40.362 -10.255 1.00 49.03 78 PRO A CA 1
ATOM 628 C C . PRO A 1 78 ? -15.525 38.952 -10.852 1.00 49.03 78 PRO A C 1
ATOM 630 O O . PRO A 1 78 ? -14.591 38.158 -10.713 1.00 49.03 78 PRO A O 1
ATOM 633 N N . ASN A 1 79 ? -16.670 38.649 -11.467 1.00 57.84 79 ASN A N 1
ATOM 634 C CA . ASN A 1 79 ? -17.014 37.385 -12.115 1.00 57.84 79 ASN A CA 1
ATOM 635 C C . ASN A 1 79 ? -15.812 36.760 -12.844 1.00 57.84 79 ASN A C 1
ATOM 637 O O . ASN A 1 79 ? -15.407 37.212 -13.915 1.00 57.84 79 ASN A O 1
ATOM 641 N N . ARG A 1 80 ? -15.256 35.681 -12.285 1.00 47.66 80 ARG A N 1
ATOM 642 C CA . ARG A 1 80 ? -14.265 34.860 -12.983 1.00 47.66 80 ARG A CA 1
ATOM 643 C C . ARG A 1 80 ? -15.030 33.975 -13.961 1.00 47.66 80 ARG A C 1
ATOM 645 O O . ARG A 1 80 ? -15.533 32.925 -13.565 1.00 47.66 80 ARG A O 1
ATOM 652 N N . LEU A 1 81 ? -15.157 34.426 -15.212 1.00 57.41 81 LEU A N 1
ATOM 653 C CA . LEU A 1 81 ? -15.711 33.613 -16.297 1.00 57.41 81 LEU A CA 1
ATOM 654 C C . LEU A 1 81 ? -15.041 32.224 -16.305 1.00 57.41 81 LEU A C 1
ATOM 656 O O . LEU A 1 81 ? -13.824 32.131 -16.097 1.00 57.41 81 LEU A O 1
ATOM 660 N N . PRO A 1 82 ? -15.796 31.139 -16.550 1.00 46.50 82 PRO A N 1
ATOM 661 C CA . PRO A 1 82 ? -15.222 29.809 -16.629 1.00 46.50 82 PRO A CA 1
ATOM 662 C C . PRO A 1 82 ? -14.364 29.717 -17.893 1.00 46.50 82 PRO A C 1
ATOM 664 O O . PRO A 1 82 ? -14.879 29.599 -19.002 1.00 46.50 82 PRO A O 1
ATOM 667 N N . ALA A 1 83 ? -13.041 29.762 -17.733 1.00 53.28 83 ALA A N 1
ATOM 668 C CA . ALA A 1 83 ? -12.129 29.383 -18.802 1.00 53.28 83 ALA A CA 1
ATOM 669 C C . ALA A 1 83 ? -12.368 27.898 -19.106 1.00 53.28 83 ALA A C 1
ATOM 671 O O . ALA A 1 83 ? -12.015 27.016 -18.315 1.00 53.28 83 ALA A O 1
ATOM 672 N N . GLY A 1 84 ? -13.043 27.640 -20.226 1.00 45.22 84 GLY A N 1
ATOM 673 C CA . GLY A 1 84 ? -13.279 26.308 -20.747 1.00 45.22 84 GLY A CA 1
ATOM 674 C C . GLY A 1 84 ? -11.962 25.549 -20.837 1.00 45.22 84 GLY A C 1
ATOM 675 O O . GLY A 1 84 ? -11.018 25.979 -21.494 1.00 45.22 84 GLY A O 1
ATOM 676 N N . ARG A 1 85 ? -11.891 24.400 -20.162 1.00 53.91 85 ARG A N 1
ATOM 677 C CA . ARG A 1 85 ? -10.854 23.413 -20.461 1.00 53.91 85 ARG A CA 1
ATOM 678 C C . ARG A 1 85 ? -11.043 22.989 -21.920 1.00 53.91 85 ARG A C 1
ATOM 680 O O . ARG A 1 85 ? -12.167 22.608 -22.260 1.00 53.91 85 ARG A O 1
ATOM 687 N N . PRO A 1 86 ? -10.005 22.988 -22.772 1.00 49.41 86 PRO A N 1
ATOM 688 C CA . PRO A 1 86 ? -10.130 22.321 -24.056 1.00 49.41 86 PRO A CA 1
ATOM 689 C C . PRO A 1 86 ? -10.448 20.847 -23.784 1.00 49.41 86 PRO A C 1
ATOM 691 O O . PRO A 1 86 ? -9.753 20.171 -23.017 1.00 49.41 86 PRO A O 1
ATOM 694 N N . ARG A 1 87 ? -11.551 20.362 -24.364 1.00 54.44 87 ARG A N 1
ATOM 695 C CA . ARG A 1 87 ? -11.863 18.932 -24.394 1.00 54.44 87 ARG A CA 1
ATOM 696 C C . ARG A 1 87 ? -10.665 18.249 -25.054 1.00 54.44 87 ARG A C 1
ATOM 698 O O . ARG A 1 87 ? -10.340 18.566 -26.194 1.00 54.44 87 ARG A O 1
ATOM 705 N N . ARG A 1 88 ? -9.985 17.350 -24.333 1.00 49.22 88 ARG A N 1
ATOM 706 C CA . ARG A 1 88 ? -9.017 16.429 -24.948 1.00 49.22 88 ARG A CA 1
ATOM 707 C C . ARG A 1 88 ? -9.700 15.783 -26.164 1.00 49.22 88 ARG A C 1
ATOM 709 O O . ARG A 1 88 ? -10.847 15.357 -26.004 1.00 49.22 88 ARG A O 1
ATOM 716 N N . PRO A 1 89 ? -9.055 15.707 -27.341 1.00 50.19 89 PRO A N 1
ATOM 717 C CA . PRO A 1 89 ? -9.634 14.974 -28.454 1.00 50.19 89 PRO A CA 1
ATOM 718 C C . PRO A 1 89 ? -9.830 13.519 -28.026 1.00 50.19 89 PRO A C 1
ATOM 720 O O . PRO A 1 89 ? -8.953 12.919 -27.398 1.00 50.19 89 PRO A O 1
ATOM 723 N N . ALA A 1 90 ? -11.021 12.992 -28.306 1.00 52.06 90 ALA A N 1
ATOM 724 C CA . ALA A 1 90 ? -11.343 11.594 -28.096 1.00 52.06 90 ALA A CA 1
ATOM 725 C C . ALA A 1 90 ? -10.370 10.759 -28.933 1.00 52.06 90 ALA A C 1
ATOM 727 O O . ALA A 1 90 ? -10.398 10.809 -30.159 1.00 52.06 90 ALA A O 1
ATOM 728 N N . VAL A 1 91 ? -9.473 10.033 -28.271 1.00 59.06 91 VAL A N 1
ATOM 729 C CA . VAL A 1 91 ? -8.704 8.985 -28.935 1.00 59.06 91 VAL A CA 1
ATOM 730 C C . VAL A 1 91 ? -9.711 7.874 -29.203 1.00 59.06 91 VAL A C 1
ATOM 732 O O . VAL A 1 91 ? -10.252 7.298 -28.258 1.00 59.06 91 VAL A O 1
ATOM 735 N N . SER A 1 92 ? -10.044 7.660 -30.474 1.00 57.38 92 SER A N 1
ATOM 736 C CA . SER A 1 92 ? -10.939 6.589 -30.907 1.00 57.38 92 SER A CA 1
ATOM 737 C C . SER A 1 92 ? -10.476 5.250 -30.318 1.00 57.38 92 SER A C 1
ATOM 739 O O . SER A 1 92 ? -9.272 4.976 -30.341 1.00 57.38 92 SER A O 1
ATOM 741 N N . PRO A 1 93 ? -11.379 4.410 -29.783 1.00 63.12 93 PRO A N 1
ATOM 742 C CA . PRO A 1 93 ? -10.997 3.074 -29.354 1.00 63.12 93 PRO A CA 1
ATOM 743 C C . PRO A 1 93 ? -10.523 2.267 -30.569 1.00 63.12 93 PRO A C 1
ATOM 745 O O . PRO A 1 93 ? -11.177 2.249 -31.612 1.00 63.12 93 PRO A O 1
ATOM 748 N N . LEU A 1 94 ? -9.362 1.623 -30.424 1.00 66.44 94 LEU A N 1
ATOM 749 C CA . LEU A 1 94 ? -8.865 0.615 -31.359 1.00 66.44 94 LEU A CA 1
ATOM 750 C C . LEU A 1 94 ? -9.920 -0.497 -31.531 1.00 66.44 94 LEU A C 1
ATOM 752 O O . LEU A 1 94 ? -10.539 -0.887 -30.536 1.00 66.44 94 LEU A O 1
ATOM 756 N N . PRO A 1 95 ? -10.134 -1.017 -32.754 1.00 67.31 95 PRO A N 1
ATOM 757 C CA . PRO A 1 95 ? -11.071 -2.112 -32.972 1.00 67.31 95 PRO A CA 1
ATOM 758 C C . PRO A 1 95 ? -10.583 -3.401 -32.284 1.00 67.31 95 PRO A C 1
ATOM 760 O O . PRO A 1 95 ? -9.370 -3.623 -32.195 1.00 67.31 95 PRO A O 1
ATOM 763 N N . PRO A 1 96 ? -11.499 -4.262 -31.799 1.00 64.38 96 PRO A N 1
ATOM 764 C CA . PRO A 1 96 ? -11.134 -5.553 -31.234 1.00 64.38 96 PRO A CA 1
ATOM 765 C C . PRO A 1 96 ? -10.525 -6.465 -32.304 1.00 64.38 96 PRO A C 1
ATOM 767 O O . PRO A 1 96 ? -10.920 -6.438 -33.470 1.00 64.38 96 PRO A O 1
ATOM 770 N N . ALA A 1 97 ? -9.545 -7.255 -31.867 1.00 56.09 97 ALA A N 1
ATOM 771 C CA . ALA A 1 97 ? -8.790 -8.204 -32.668 1.00 56.09 97 ALA A CA 1
ATOM 772 C C . ALA A 1 97 ? -9.695 -9.105 -33.523 1.00 56.09 97 ALA A C 1
ATOM 774 O O . ALA A 1 97 ? -10.712 -9.619 -33.054 1.00 56.09 97 ALA A O 1
ATOM 775 N N . SER A 1 98 ? -9.284 -9.299 -34.776 1.00 63.84 98 SER A N 1
ATOM 776 C CA . SER A 1 98 ? -9.897 -10.218 -35.730 1.00 63.84 98 SER A CA 1
ATOM 777 C C . SER A 1 98 ? -10.101 -11.614 -35.120 1.00 63.84 98 SER A C 1
ATOM 779 O O . SER A 1 98 ? -9.174 -12.137 -34.496 1.00 63.84 98 SER A O 1
ATOM 781 N N . PRO A 1 99 ? -11.273 -12.248 -35.307 1.00 58.72 99 PRO A N 1
ATOM 782 C CA . PRO A 1 99 ? -11.510 -13.605 -34.838 1.00 58.72 99 PRO A CA 1
ATOM 783 C C . PRO A 1 99 ? -10.712 -14.623 -35.664 1.00 58.72 99 PRO A C 1
ATOM 785 O O . PRO A 1 99 ? -10.610 -14.525 -36.888 1.00 58.72 99 PRO A O 1
ATOM 788 N N . CYS A 1 100 ? -10.154 -15.608 -34.962 1.00 54.75 100 CYS A N 1
ATOM 789 C CA . CYS A 1 100 ? -9.481 -16.785 -35.502 1.00 54.75 100 CYS A CA 1
ATOM 790 C C . CYS A 1 100 ? -10.286 -17.451 -36.637 1.00 54.75 100 CYS A C 1
ATOM 792 O O . CYS A 1 100 ? -11.491 -17.658 -36.465 1.00 54.75 100 CYS A O 1
ATOM 794 N N . PRO A 1 101 ? -9.663 -17.892 -37.747 1.00 57.16 101 PRO A N 1
ATOM 795 C CA . PRO A 1 101 ? -10.345 -18.757 -38.696 1.00 57.16 101 PRO A CA 1
ATOM 796 C C . PRO A 1 101 ? -10.417 -20.186 -38.138 1.00 57.16 101 PRO A C 1
ATOM 798 O O . PRO A 1 101 ? -9.482 -20.975 -38.251 1.00 57.16 101 PRO A O 1
ATOM 801 N N . ALA A 1 102 ? -11.557 -20.527 -37.541 1.00 55.09 102 ALA A N 1
ATOM 802 C CA . ALA A 1 102 ? -12.002 -21.908 -37.433 1.00 55.09 102 ALA A CA 1
ATOM 803 C C . ALA A 1 102 ? -12.557 -22.330 -38.797 1.00 55.09 102 ALA A C 1
ATOM 805 O O . ALA A 1 102 ? -13.664 -21.929 -39.143 1.00 55.09 102 ALA A O 1
ATOM 806 N N . SER A 1 103 ? -11.792 -23.089 -39.586 1.00 53.91 103 SER A N 1
ATOM 807 C CA . SER A 1 103 ? -12.292 -23.830 -40.757 1.00 53.91 103 SER A CA 1
ATOM 808 C C . SER A 1 103 ? -11.238 -24.814 -41.278 1.00 53.91 103 SER A C 1
ATOM 810 O O . SER A 1 103 ? -10.453 -24.463 -42.152 1.00 53.91 103 SER A O 1
ATOM 812 N N . LEU A 1 104 ? -11.255 -26.061 -40.803 1.00 63.16 104 LEU A N 1
ATOM 813 C CA . LEU A 1 104 ? -10.896 -27.206 -41.647 1.00 63.16 104 LEU A CA 1
ATOM 814 C C . LEU A 1 104 ? -11.951 -28.310 -41.438 1.00 63.16 104 LEU A C 1
ATOM 816 O O . LEU A 1 104 ? -12.214 -28.670 -40.288 1.00 63.16 104 LEU A O 1
ATOM 820 N N . PRO A 1 105 ? -12.613 -28.781 -42.511 1.00 54.22 105 PRO A N 1
ATOM 821 C CA . PRO A 1 105 ? -13.752 -29.684 -42.425 1.00 54.22 105 PRO A CA 1
ATOM 822 C C . PRO A 1 105 ? -13.355 -31.159 -42.296 1.00 54.22 105 PRO A C 1
ATOM 824 O O . PRO A 1 105 ? -12.237 -31.574 -42.594 1.00 54.22 105 PRO A O 1
ATOM 827 N N . ALA A 1 106 ? -14.352 -31.926 -41.860 1.00 53.12 106 ALA A N 1
ATOM 828 C CA . ALA A 1 106 ? -14.392 -33.368 -41.694 1.00 53.12 106 ALA A CA 1
ATOM 829 C C . ALA A 1 106 ? -13.805 -34.171 -42.870 1.00 53.12 106 ALA A C 1
ATOM 831 O O . ALA A 1 106 ? -14.203 -33.987 -44.019 1.00 53.12 106 ALA A O 1
ATOM 832 N N . ALA A 1 107 ? -12.961 -35.151 -42.541 1.00 49.47 107 ALA A N 1
ATOM 833 C CA . ALA A 1 107 ? -12.690 -36.303 -43.389 1.00 49.47 107 ALA A CA 1
ATOM 834 C C . ALA A 1 107 ? -13.197 -37.571 -42.681 1.00 49.47 107 ALA A C 1
ATOM 836 O O . ALA A 1 107 ? -12.628 -38.049 -41.703 1.00 49.47 107 ALA A O 1
ATOM 837 N N . SER A 1 108 ? -14.323 -38.056 -43.193 1.00 56.38 108 SER A N 1
ATOM 838 C CA . SER A 1 108 ? -14.850 -39.421 -43.127 1.00 56.38 108 SER A CA 1
ATOM 839 C C . SER A 1 108 ? -13.777 -40.458 -43.516 1.00 56.38 108 SER A C 1
ATOM 841 O O . SER A 1 108 ? -13.084 -40.244 -44.510 1.00 56.38 108 SER A O 1
ATOM 843 N N . SER A 1 109 ? -13.551 -41.547 -42.766 1.00 56.97 109 SER A N 1
ATOM 844 C CA . SER A 1 109 ? -14.112 -42.914 -42.971 1.00 56.97 109 SER A CA 1
ATOM 845 C C . SER A 1 109 ? -13.064 -43.949 -42.470 1.00 56.97 109 SER A C 1
ATOM 847 O O . SER A 1 109 ? -11.912 -43.553 -42.300 1.00 56.97 109 SER A O 1
ATOM 849 N N . PRO A 1 110 ? -13.308 -45.278 -42.470 1.00 67.69 110 PRO A N 1
ATOM 850 C CA . PRO A 1 110 ? -14.320 -46.109 -41.794 1.00 67.69 110 PRO A CA 1
ATOM 851 C C . PRO A 1 110 ? -13.654 -47.207 -40.898 1.00 67.69 110 PRO A C 1
ATOM 853 O O . PRO A 1 110 ? -12.427 -47.300 -40.868 1.00 67.69 110 PRO A O 1
ATOM 856 N N . PRO A 1 111 ? -14.413 -48.059 -40.173 1.00 66.69 111 PRO A N 1
ATOM 857 C CA . PRO A 1 111 ? -13.848 -49.198 -39.437 1.00 66.69 111 PRO A CA 1
ATOM 858 C C . PRO A 1 111 ? -13.620 -50.432 -40.331 1.00 66.69 111 PRO A C 1
ATOM 860 O O 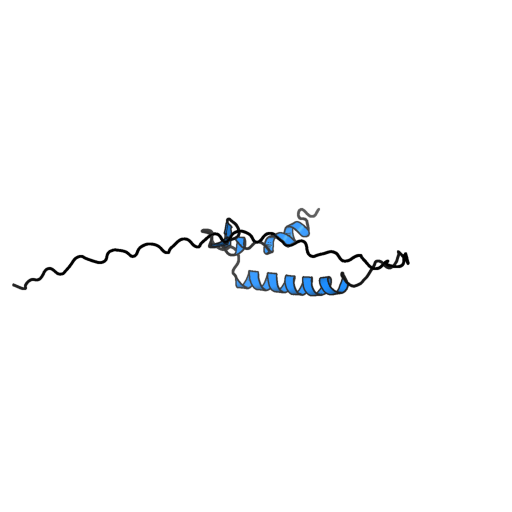. PRO A 1 111 ? -14.447 -50.729 -41.196 1.00 66.69 111 PRO A O 1
ATOM 863 N N . ALA A 1 112 ? -12.532 -51.161 -40.068 1.00 61.34 112 ALA A N 1
ATOM 864 C CA . ALA A 1 112 ? -12.275 -52.529 -40.522 1.00 61.34 112 ALA A CA 1
ATOM 865 C C . ALA A 1 112 ? -11.810 -53.371 -39.329 1.00 61.34 112 ALA A C 1
ATOM 867 O O . ALA A 1 112 ? -11.042 -52.820 -38.505 1.00 61.34 112 ALA A O 1
#